Protein AF-A0A959Y837-F1 (afdb_monomer)

Solvent-accessible surface area (backbone atoms only — not comparable to full-atom values): 4569 Å² total; per-residue (Å²): 84,59,52,98,89,66,48,55,45,42,69,36,63,28,43,36,36,42,35,34,11,40,74,38,84,86,37,60,72,62,31,28,31,36,44,71,52,58,20,38,88,75,5,47,71,85,86,62,92,80,73,48,51,72,75,38,66,56,69,93,72,61,66,75,86,71,52,54,71,29,81,46,79,48,76,44,77,117

Mean predicted aligned error: 2.96 Å

Structure (mmCIF, N/CA/C/O backbone):
data_AF-A0A959Y837-F1
#
_entry.id   AF-A0A959Y837-F1
#
loop_
_atom_site.group_PDB
_atom_site.id
_atom_site.type_symbol
_atom_site.label_atom_id
_atom_site.label_alt_id
_atom_site.label_comp_id
_atom_site.label_asym_id
_atom_site.label_entity_id
_atom_site.label_seq_id
_atom_site.pdbx_PDB_ins_code
_atom_site.Cartn_x
_atom_site.Cartn_y
_atom_site.Cartn_z
_atom_site.occupancy
_atom_site.B_iso_or_equiv
_atom_site.auth_seq_id
_atom_site.auth_comp_id
_atom_site.auth_asym_id
_atom_site.auth_atom_id
_atom_site.pdbx_PDB_model_num
ATOM 1 N N . ALA A 1 1 ? -6.400 -5.407 9.381 1.00 89.00 1 ALA A N 1
ATOM 2 C CA . ALA A 1 1 ? -5.391 -5.040 10.383 1.00 89.00 1 ALA A CA 1
ATOM 3 C C . ALA A 1 1 ? -5.611 -5.884 11.628 1.00 89.00 1 ALA A C 1
ATOM 5 O O . ALA A 1 1 ? -6.727 -5.931 12.141 1.00 89.00 1 ALA A O 1
ATOM 6 N N . ARG A 1 2 ? -4.572 -6.595 12.058 1.00 93.50 2 ARG A N 1
ATOM 7 C CA . ARG A 1 2 ? -4.542 -7.341 13.316 1.00 93.50 2 ARG A CA 1
ATOM 8 C C . ARG A 1 2 ? -3.259 -6.985 14.051 1.00 93.50 2 ARG A C 1
ATOM 10 O O . ARG A 1 2 ? -2.282 -6.633 13.391 1.00 93.50 2 ARG A O 1
ATOM 17 N N . ASP A 1 3 ? -3.288 -7.047 15.371 1.00 91.00 3 ASP A N 1
ATOM 18 C CA . ASP A 1 3 ? -2.103 -6.856 16.200 1.00 91.00 3 ASP A CA 1
ATOM 19 C C . ASP A 1 3 ? -1.261 -8.146 16.296 1.00 91.00 3 ASP A C 1
ATOM 21 O O . ASP A 1 3 ? -1.543 -9.152 15.637 1.00 91.00 3 ASP A O 1
ATOM 25 N N . ALA A 1 4 ? -0.211 -8.125 17.123 1.00 90.31 4 ALA A N 1
ATOM 26 C CA . ALA A 1 4 ? 0.669 -9.275 17.336 1.00 90.31 4 ALA A CA 1
ATOM 27 C C . ALA A 1 4 ? -0.015 -10.463 18.045 1.00 90.31 4 ALA A C 1
ATOM 29 O O . ALA A 1 4 ? 0.460 -11.592 17.927 1.00 90.31 4 ALA A O 1
ATOM 30 N N . GLY A 1 5 ? -1.114 -10.224 18.770 1.00 92.56 5 GLY A N 1
ATOM 31 C CA . GLY A 1 5 ? -1.956 -11.266 19.364 1.00 92.56 5 GLY A CA 1
ATOM 32 C C . GLY A 1 5 ? -2.927 -11.890 18.359 1.00 92.56 5 GLY A C 1
ATOM 33 O O . GLY A 1 5 ? -3.508 -12.941 18.626 1.00 92.56 5 GLY A O 1
ATOM 34 N N . GLY A 1 6 ? -3.066 -11.279 17.180 1.00 91.88 6 GLY A N 1
ATOM 35 C CA . GLY A 1 6 ? -4.036 -11.667 16.169 1.00 91.88 6 GLY A CA 1
ATOM 36 C C . GLY A 1 6 ? -5.408 -11.037 16.390 1.00 91.88 6 GLY A C 1
ATOM 37 O O . GLY A 1 6 ? -6.333 -11.366 15.644 1.00 91.88 6 GLY A O 1
ATOM 38 N N . ASP A 1 7 ? -5.561 -10.123 17.346 1.00 94.19 7 ASP A N 1
ATOM 39 C CA . ASP A 1 7 ? -6.822 -9.434 17.589 1.00 94.19 7 ASP A CA 1
ATOM 40 C C . ASP A 1 7 ? -7.046 -8.327 16.546 1.00 94.19 7 ASP A C 1
ATOM 4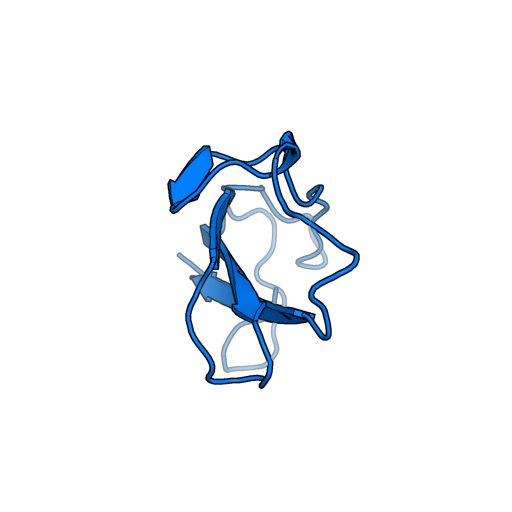2 O O . ASP A 1 7 ? -6.085 -7.752 16.022 1.00 94.19 7 ASP A O 1
ATOM 46 N N . PRO A 1 8 ? -8.302 -8.040 16.153 1.00 94.75 8 PRO A N 1
ATOM 47 C CA . PRO A 1 8 ? -8.583 -6.956 15.223 1.00 94.75 8 PRO A CA 1
ATOM 48 C C . PRO A 1 8 ? -8.177 -5.600 15.805 1.00 94.75 8 PRO A C 1
ATOM 50 O O . PRO A 1 8 ? -8.621 -5.221 16.886 1.00 94.75 8 PRO A O 1
ATOM 53 N N . VAL A 1 9 ? -7.421 -4.818 15.032 1.00 95.56 9 VAL A N 1
ATOM 54 C CA . VAL A 1 9 ? -7.187 -3.398 15.334 1.00 95.56 9 VAL A CA 1
ATOM 55 C C . VAL A 1 9 ? -8.439 -2.639 14.905 1.00 95.56 9 VAL A C 1
ATOM 57 O O . VAL A 1 9 ? -8.541 -2.212 13.756 1.00 95.56 9 VAL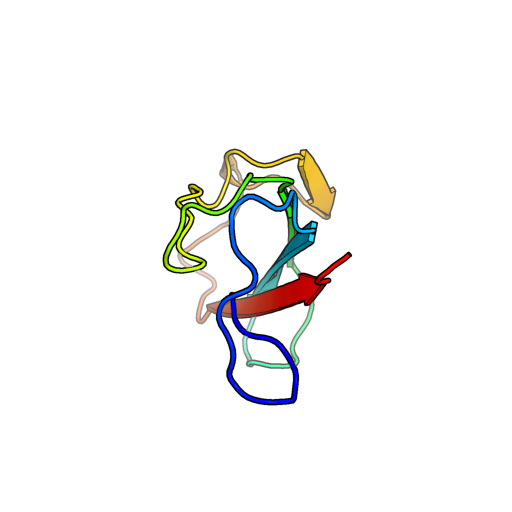 A O 1
ATOM 60 N N . ALA A 1 10 ? -9.445 -2.588 15.775 1.00 96.44 10 ALA A N 1
ATOM 61 C CA . ALA A 1 10 ? -10.780 -2.081 15.466 1.00 96.44 10 ALA A CA 1
ATOM 62 C C . ALA A 1 10 ? -10.897 -0.561 15.650 1.00 96.44 10 ALA A C 1
ATOM 64 O O . ALA A 1 10 ? -10.293 0.001 16.563 1.00 96.44 10 ALA A O 1
ATOM 65 N N . ASN A 1 11 ? -11.702 0.097 14.805 1.00 96.19 11 ASN A N 1
ATOM 66 C CA . ASN A 1 11 ? -12.046 1.528 14.900 1.00 96.19 11 ASN A CA 1
ATOM 67 C C . ASN A 1 11 ? -10.847 2.464 15.114 1.00 96.19 11 ASN A C 1
ATOM 69 O O . ASN A 1 11 ? -10.938 3.460 15.830 1.00 96.19 11 ASN A O 1
ATOM 73 N N . THR A 1 12 ? -9.711 2.127 14.509 1.00 96.31 12 THR A N 1
ATOM 74 C CA . THR A 1 12 ? -8.433 2.800 14.739 1.00 96.31 12 THR A CA 1
ATOM 75 C C . THR A 1 12 ? -7.873 3.279 13.408 1.00 96.31 12 THR A C 1
ATOM 77 O O . THR A 1 12 ? -7.923 2.562 12.406 1.00 96.31 12 THR A O 1
ATOM 80 N N . THR A 1 13 ? -7.353 4.505 13.381 1.00 97.12 13 THR A N 1
ATOM 81 C CA . THR A 1 13 ? -6.598 5.002 12.227 1.00 97.12 13 THR A CA 1
ATOM 82 C C . THR A 1 13 ? -5.243 4.314 12.193 1.00 97.12 13 THR A C 1
ATOM 84 O O . THR A 1 13 ? -4.495 4.378 13.163 1.00 97.12 13 THR A O 1
ATOM 87 N N . VAL A 1 14 ? -4.937 3.660 11.077 1.00 96.75 14 VAL A N 1
ATOM 88 C CA . VAL A 1 14 ? -3.684 2.924 10.872 1.00 96.75 14 VAL A CA 1
ATOM 89 C C . VAL A 1 14 ? -2.859 3.577 9.772 1.00 96.75 14 VAL A C 1
ATOM 91 O O . VAL A 1 14 ? -3.417 4.149 8.836 1.00 96.75 14 VAL A O 1
ATOM 94 N N . GLY A 1 15 ? -1.535 3.478 9.861 1.00 97.12 15 GLY A N 1
ATOM 95 C CA . GLY A 1 15 ? -0.648 3.828 8.758 1.00 97.12 15 GLY A CA 1
ATOM 96 C C . GLY A 1 15 ? -0.557 2.669 7.770 1.00 97.12 15 GLY A C 1
ATOM 97 O O . GLY A 1 15 ? -0.325 1.531 8.171 1.00 97.12 15 GLY A O 1
ATOM 98 N N . VAL A 1 16 ? -0.729 2.936 6.477 1.00 97.44 16 VAL A N 1
ATOM 99 C CA . VAL A 1 16 ? -0.505 1.944 5.415 1.00 97.44 16 VAL A CA 1
ATOM 100 C C . VAL A 1 16 ? 0.481 2.524 4.418 1.00 97.44 16 VAL A C 1
ATOM 102 O O . VAL A 1 16 ? 0.324 3.667 3.992 1.00 97.44 16 VAL A O 1
ATOM 105 N N . GLN A 1 17 ? 1.486 1.745 4.035 1.00 97.88 17 GLN A N 1
ATOM 106 C CA . GLN A 1 17 ? 2.442 2.114 2.999 1.00 97.88 17 GLN A CA 1
ATOM 107 C C . GLN A 1 17 ? 2.411 1.084 1.877 1.00 97.88 17 GLN A C 1
ATOM 109 O O . GLN A 1 17 ? 2.430 -0.119 2.130 1.00 97.88 17 GLN A O 1
ATOM 114 N N . PHE A 1 18 ? 2.412 1.569 0.641 1.00 98.31 18 PHE A N 1
ATOM 115 C CA . PHE A 1 18 ? 2.600 0.750 -0.546 1.00 98.31 18 PHE A CA 1
ATOM 116 C C . PHE A 1 18 ? 3.897 1.144 -1.235 1.00 98.31 18 PHE A C 1
ATOM 118 O O . PHE A 1 18 ? 4.159 2.332 -1.430 1.00 98.31 18 PHE A O 1
ATOM 125 N N . GLN A 1 19 ? 4.692 0.149 -1.620 1.00 98.25 19 GLN A N 1
ATOM 126 C CA . GLN A 1 19 ? 5.893 0.331 -2.429 1.00 98.25 19 GLN A CA 1
ATOM 127 C C . GLN A 1 19 ? 5.847 -0.619 -3.625 1.00 98.25 19 GLN A C 1
ATOM 129 O O . GLN A 1 19 ? 5.554 -1.804 -3.484 1.00 98.25 19 GLN A O 1
ATOM 134 N N . LEU A 1 20 ? 6.121 -0.098 -4.819 1.00 98.00 20 LEU A N 1
ATOM 135 C CA . LEU A 1 20 ? 6.262 -0.894 -6.033 1.00 98.00 20 LEU A CA 1
ATOM 136 C C . LEU A 1 20 ? 7.741 -1.068 -6.360 1.00 98.00 20 LEU A C 1
ATOM 138 O O . LEU A 1 20 ? 8.424 -0.101 -6.707 1.00 98.00 20 LEU A O 1
ATOM 142 N N . HIS A 1 21 ? 8.207 -2.312 -6.297 1.00 98.19 21 HIS A N 1
ATOM 143 C CA . HIS A 1 21 ? 9.554 -2.715 -6.678 1.00 98.19 21 HIS A CA 1
ATOM 144 C C . HIS A 1 21 ? 9.569 -3.208 -8.122 1.00 98.19 21 HIS A C 1
ATOM 146 O O . HIS A 1 21 ? 8.689 -3.965 -8.539 1.00 98.19 21 HIS A O 1
ATOM 152 N N . GLN A 1 22 ? 10.577 -2.801 -8.891 1.00 97.81 22 GLN A N 1
ATOM 153 C CA . GLN A 1 22 ? 10.769 -3.267 -10.265 1.00 97.81 22 GLN A CA 1
ATOM 154 C C . GLN A 1 22 ? 11.734 -4.457 -10.331 1.00 97.81 22 GLN A C 1
ATOM 156 O O . GLN A 1 22 ? 12.703 -4.535 -9.573 1.00 97.81 22 GLN A O 1
ATOM 161 N N . SER A 1 23 ? 11.503 -5.353 -11.295 1.00 97.31 23 SER A N 1
ATOM 162 C CA . SER A 1 23 ? 12.315 -6.536 -11.631 1.00 97.31 23 SER A CA 1
ATOM 163 C C . SER A 1 23 ? 12.278 -7.664 -10.596 1.00 97.31 23 SER A C 1
ATOM 165 O O . SER A 1 23 ? 12.177 -8.828 -10.979 1.00 97.31 23 SER A O 1
ATOM 167 N N . THR A 1 24 ? 12.339 -7.358 -9.297 1.00 97.88 24 THR A N 1
ATOM 168 C CA . THR A 1 24 ? 12.279 -8.339 -8.198 1.00 97.88 24 THR A CA 1
ATOM 169 C C . THR A 1 24 ? 11.539 -7.772 -6.983 1.00 97.88 24 THR A C 1
ATOM 171 O O . THR A 1 24 ? 11.374 -6.561 -6.861 1.00 97.88 24 THR A O 1
ATOM 174 N N . ALA A 1 25 ? 11.129 -8.643 -6.053 1.00 96.75 25 ALA A N 1
ATOM 175 C CA . ALA A 1 25 ? 10.410 -8.248 -4.836 1.00 96.75 25 ALA A CA 1
ATOM 176 C C . ALA A 1 25 ? 11.211 -7.337 -3.885 1.00 96.75 25 ALA A C 1
ATOM 178 O O . ALA A 1 25 ? 10.610 -6.603 -3.121 1.00 96.75 25 ALA A O 1
ATOM 179 N N . GLY A 1 26 ? 12.546 -7.369 -3.943 1.00 96.31 26 GLY A N 1
ATOM 180 C CA . GLY A 1 26 ? 13.432 -6.457 -3.205 1.00 96.31 26 GLY A CA 1
ATOM 181 C C . GLY A 1 26 ? 14.195 -5.509 -4.130 1.00 96.31 26 GLY A C 1
ATOM 182 O O . GLY A 1 26 ? 15.284 -5.051 -3.790 1.00 96.31 26 GLY A O 1
ATOM 183 N N . GLY A 1 27 ? 13.684 -5.306 -5.347 1.00 96.62 27 GLY A N 1
ATOM 184 C CA . GLY A 1 27 ? 14.296 -4.456 -6.359 1.00 96.62 27 GLY A CA 1
ATOM 185 C C . GLY A 1 27 ? 14.159 -2.972 -6.031 1.00 96.62 27 GLY A C 1
ATOM 186 O O . GLY A 1 27 ? 13.729 -2.578 -4.948 1.00 96.62 27 GLY A O 1
ATOM 187 N N . THR A 1 28 ? 14.514 -2.118 -6.985 1.00 97.00 28 THR A N 1
ATOM 188 C CA . THR A 1 28 ? 14.380 -0.668 -6.815 1.00 97.00 28 THR A CA 1
ATOM 189 C C . THR A 1 28 ? 12.913 -0.276 -6.664 1.00 97.00 28 THR A C 1
ATOM 191 O O . THR A 1 28 ? 12.085 -0.662 -7.491 1.00 97.00 28 THR A O 1
ATOM 194 N N . VAL A 1 29 ? 12.610 0.525 -5.640 1.00 97.88 29 VAL A N 1
ATOM 195 C CA . VAL A 1 29 ? 11.296 1.152 -5.470 1.00 97.88 29 VAL A CA 1
ATOM 196 C C . VAL A 1 29 ? 11.130 2.237 -6.530 1.00 97.88 29 VAL A C 1
ATOM 198 O O . VAL A 1 29 ? 11.847 3.237 -6.521 1.00 97.88 29 VAL A O 1
ATOM 201 N N . VAL A 1 30 ? 10.191 2.037 -7.452 1.00 97.31 30 VAL A N 1
ATOM 202 C CA . VAL A 1 30 ? 9.872 3.005 -8.517 1.00 97.31 30 VAL A CA 1
ATOM 203 C C . VAL A 1 30 ? 8.693 3.903 -8.157 1.00 97.31 30 VAL A C 1
ATOM 205 O O . VAL A 1 30 ? 8.526 4.978 -8.731 1.00 97.31 30 VAL A O 1
ATOM 208 N N . TYR A 1 31 ? 7.879 3.470 -7.197 1.00 98.25 31 TYR A N 1
ATOM 209 C CA . TYR A 1 31 ? 6.743 4.221 -6.695 1.00 98.25 31 TYR A CA 1
ATOM 210 C C . TYR A 1 31 ? 6.468 3.858 -5.240 1.00 98.25 31 TYR A C 1
ATOM 212 O O . TYR A 1 31 ? 6.556 2.688 -4.871 1.00 98.25 31 TYR A O 1
ATOM 220 N N . ALA A 1 32 ? 6.122 4.853 -4.430 1.00 98.19 32 ALA A N 1
ATOM 221 C CA . ALA A 1 32 ? 5.669 4.644 -3.065 1.00 98.19 32 ALA A CA 1
ATOM 222 C C . ALA A 1 32 ? 4.583 5.651 -2.689 1.00 98.19 32 ALA A C 1
ATOM 224 O O . ALA A 1 32 ? 4.663 6.824 -3.066 1.00 98.19 32 ALA A O 1
ATOM 225 N N . GLU A 1 33 ? 3.615 5.209 -1.893 1.00 98.25 33 GLU A N 1
ATOM 226 C CA . GLU A 1 33 ? 2.566 6.054 -1.325 1.00 98.25 33 GLU A CA 1
ATOM 227 C C . GLU A 1 33 ? 2.177 5.620 0.087 1.00 98.25 33 GLU A C 1
ATOM 229 O O . GLU A 1 33 ? 2.440 4.490 0.510 1.00 98.25 33 GLU A O 1
ATOM 234 N N . THR A 1 34 ? 1.533 6.528 0.814 1.00 98.25 34 THR A N 1
ATOM 235 C CA . THR A 1 34 ? 0.979 6.266 2.141 1.00 98.25 34 THR A CA 1
ATOM 236 C C . THR A 1 34 ? -0.511 6.578 2.211 1.00 98.25 34 THR A C 1
ATOM 238 O O . THR A 1 34 ? -1.026 7.459 1.519 1.00 98.25 34 THR A O 1
ATOM 241 N N . HIS A 1 35 ? -1.203 5.855 3.088 1.00 98.12 35 HIS A N 1
ATOM 242 C CA . HIS A 1 35 ? -2.615 6.028 3.410 1.00 98.12 35 HIS A CA 1
ATOM 243 C C . HIS A 1 35 ? -2.809 6.046 4.929 1.00 98.12 35 HIS A C 1
ATOM 245 O O . HIS A 1 35 ? -1.999 5.502 5.683 1.00 98.12 35 HIS A O 1
ATOM 251 N N . SER A 1 36 ? -3.915 6.642 5.375 1.00 97.50 36 SER A N 1
ATOM 252 C CA . SER A 1 36 ? -4.310 6.661 6.790 1.00 97.50 36 SER A CA 1
ATOM 253 C C . SER A 1 36 ? -5.795 6.320 6.974 1.00 97.50 36 SER A C 1
ATOM 255 O O . SER A 1 36 ? -6.571 7.173 7.410 1.00 97.50 36 SER A O 1
ATOM 257 N N . PRO A 1 37 ? -6.234 5.106 6.584 1.00 97.19 37 PRO A N 1
ATOM 258 C CA . PRO A 1 37 ? -7.623 4.696 6.731 1.00 97.19 37 PRO A CA 1
ATOM 259 C C . PRO A 1 37 ? -7.967 4.393 8.196 1.00 97.19 37 PRO A C 1
ATOM 261 O O . PRO A 1 37 ? -7.118 3.972 8.983 1.00 97.19 37 PRO A O 1
ATOM 264 N N . THR A 1 38 ? -9.246 4.531 8.540 1.00 97.62 38 THR A N 1
ATOM 265 C CA . THR A 1 38 ? -9.801 4.041 9.808 1.00 97.62 38 THR A CA 1
ATOM 266 C C . THR A 1 38 ? -10.403 2.655 9.597 1.00 97.62 38 THR A C 1
ATOM 268 O O . THR A 1 38 ? -11.181 2.443 8.665 1.00 97.62 38 THR A O 1
ATOM 271 N N . THR A 1 39 ? -10.031 1.699 10.445 1.00 97.62 39 THR A N 1
ATOM 272 C CA . THR A 1 39 ? -10.586 0.341 10.413 1.00 97.62 39 THR A CA 1
ATOM 273 C C . THR A 1 39 ? -12.017 0.285 10.951 1.00 97.62 39 THR A C 1
ATOM 275 O O . THR A 1 39 ? -12.426 1.138 11.729 1.00 97.62 39 THR A O 1
ATOM 278 N N . ASN A 1 40 ? -12.785 -0.739 10.574 1.00 97.25 40 ASN A N 1
ATOM 279 C CA . ASN A 1 40 ? -14.081 -1.043 11.197 1.00 97.25 40 ASN A CA 1
ATOM 280 C C . ASN A 1 40 ? -13.939 -1.963 12.429 1.00 97.25 40 ASN A C 1
ATOM 282 O O . ASN A 1 40 ? -12.827 -2.348 12.795 1.00 97.25 40 ASN A O 1
ATOM 286 N N . ASP A 1 41 ? -15.062 -2.375 13.030 1.00 97.38 41 ASP A N 1
ATOM 287 C CA . ASP A 1 41 ? -15.119 -3.299 14.183 1.00 97.38 41 ASP A CA 1
ATOM 288 C C . ASP A 1 41 ? -14.376 -4.632 13.969 1.00 97.38 41 ASP A C 1
ATOM 290 O O . ASP A 1 41 ? -13.981 -5.297 14.922 1.00 97.38 41 ASP A O 1
ATOM 294 N N . LEU A 1 42 ? -14.174 -5.036 12.711 1.00 96.81 42 LEU A N 1
ATOM 295 C CA . LEU A 1 42 ? -13.482 -6.269 12.329 1.00 96.81 42 LEU A CA 1
ATOM 296 C C . LEU A 1 42 ? -12.012 -6.030 11.947 1.00 96.81 42 LEU A C 1
ATOM 298 O O . LEU A 1 42 ? -11.347 -6.937 11.440 1.00 96.81 42 LEU A O 1
ATOM 302 N N . GLY A 1 43 ? -11.498 -4.815 12.149 1.00 95.94 43 GLY A N 1
ATOM 303 C CA . GLY A 1 43 ? -10.149 -4.427 11.749 1.00 95.94 43 GLY A CA 1
ATOM 304 C C . GLY A 1 43 ? -9.968 -4.313 10.232 1.00 95.94 43 GLY A C 1
ATOM 305 O O . GLY A 1 43 ? -8.838 -4.357 9.746 1.00 95.94 43 GLY A O 1
ATOM 306 N N . LEU A 1 44 ? -11.049 -4.219 9.454 1.00 96.94 44 LEU A N 1
ATOM 307 C CA . LEU A 1 44 ? -10.998 -4.122 7.992 1.00 96.94 44 LEU A CA 1
ATOM 308 C C . LEU A 1 44 ? -10.970 -2.662 7.543 1.00 96.94 44 LEU A C 1
ATOM 310 O O . LEU A 1 44 ? -11.594 -1.806 8.163 1.00 96.94 44 LEU A O 1
ATOM 314 N N . PHE A 1 45 ? -10.282 -2.399 6.436 1.00 96.94 45 PHE A N 1
ATOM 315 C CA . PHE A 1 45 ? -10.255 -1.107 5.757 1.00 96.94 45 PHE A CA 1
ATOM 316 C C . PHE A 1 45 ? -10.165 -1.319 4.241 1.00 96.94 45 PHE A C 1
ATOM 318 O O . PHE A 1 45 ? -9.882 -2.424 3.771 1.00 96.94 45 PHE A O 1
ATOM 325 N N . THR A 1 46 ? -10.407 -0.266 3.465 1.00 97.38 46 THR A N 1
ATOM 326 C CA . THR A 1 46 ? -10.274 -0.282 2.004 1.00 97.38 46 THR A CA 1
ATOM 327 C C . THR A 1 46 ? -9.561 0.983 1.560 1.00 97.38 46 THR A C 1
ATOM 329 O O . THR A 1 46 ? -9.891 2.073 2.019 1.00 97.38 46 THR A O 1
ATOM 332 N N . VAL A 1 47 ? -8.572 0.816 0.688 1.00 97.06 47 VAL A N 1
ATOM 333 C CA . VAL A 1 47 ? -7.791 1.882 0.054 1.00 97.06 47 VAL A CA 1
ATOM 334 C C . VAL A 1 47 ? -7.550 1.492 -1.401 1.00 97.06 47 VAL A C 1
ATOM 336 O O . VAL A 1 47 ? -7.604 0.309 -1.743 1.00 97.06 47 VAL A O 1
ATOM 339 N N . GLU A 1 48 ? -7.295 2.475 -2.253 1.00 97.25 48 GLU A N 1
ATOM 340 C CA . GLU A 1 48 ? -6.991 2.277 -3.669 1.00 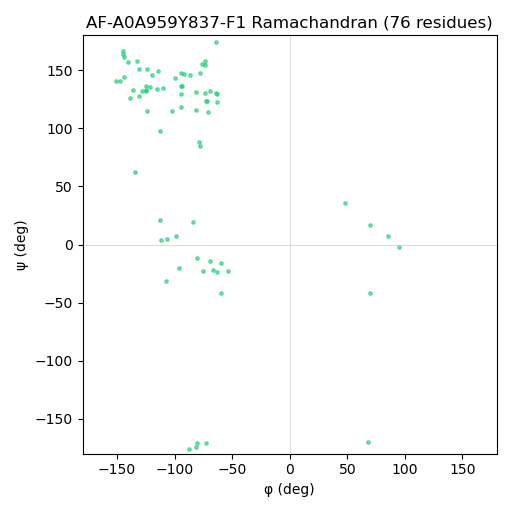97.25 48 GLU A CA 1
ATOM 341 C C . GLU A 1 48 ? -5.516 2.612 -3.916 1.00 97.25 48 GLU A C 1
ATOM 343 O O . GLU A 1 48 ? -5.008 3.610 -3.410 1.00 97.25 48 GLU A O 1
ATOM 348 N N . VAL A 1 49 ? -4.813 1.761 -4.667 1.00 96.19 49 VAL A N 1
ATOM 349 C CA . VAL A 1 49 ? -3.407 2.014 -5.002 1.00 96.19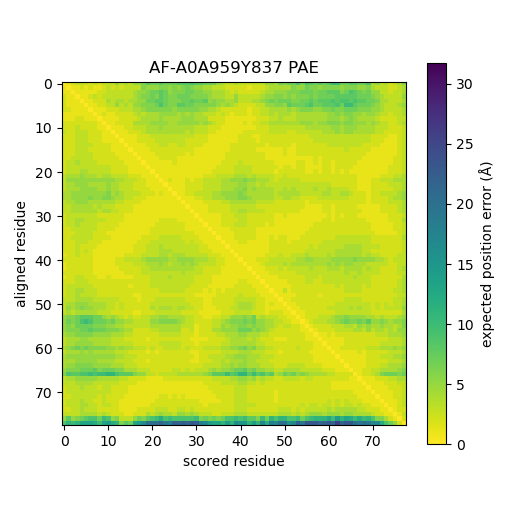 49 VAL A CA 1
ATOM 350 C C . VAL A 1 49 ? -3.335 3.124 -6.048 1.00 96.19 49 VAL A C 1
ATOM 352 O O . VAL A 1 49 ? -4.011 3.046 -7.072 1.00 96.19 49 VAL A O 1
ATOM 355 N N . GLY A 1 50 ? -2.501 4.133 -5.814 1.00 96.56 50 GLY A N 1
ATOM 356 C CA . GLY A 1 50 ? -2.351 5.291 -6.693 1.00 96.56 50 GLY A CA 1
ATOM 357 C C . GLY A 1 50 ? -3.197 6.502 -6.294 1.00 96.56 50 GLY A C 1
ATOM 358 O O . GLY A 1 50 ? -3.108 7.535 -6.960 1.00 96.56 50 GLY A O 1
ATOM 359 N N . SER A 1 51 ? -4.007 6.394 -5.234 1.00 96.56 51 SER A N 1
ATOM 360 C CA . SER A 1 51 ? -4.832 7.487 -4.695 1.00 96.56 51 SER A CA 1
ATOM 361 C C . SER A 1 51 ? -4.385 7.977 -3.311 1.00 96.56 51 SER A C 1
ATOM 363 O O . SER A 1 51 ? -5.035 8.842 -2.721 1.00 96.56 51 SER A O 1
ATOM 365 N N . GLY A 1 52 ? -3.278 7.441 -2.793 1.00 95.12 52 GLY A N 1
ATOM 366 C CA . GLY A 1 52 ? -2.678 7.844 -1.530 1.00 95.12 52 GLY A CA 1
ATOM 367 C C . GLY A 1 52 ? -1.828 9.105 -1.644 1.00 95.12 52 GLY A C 1
ATOM 368 O O . GLY A 1 52 ? -1.786 9.796 -2.664 1.00 95.12 52 GLY A O 1
ATOM 369 N N . THR A 1 53 ? -1.111 9.411 -0.565 1.00 97.06 53 THR A N 1
ATOM 370 C 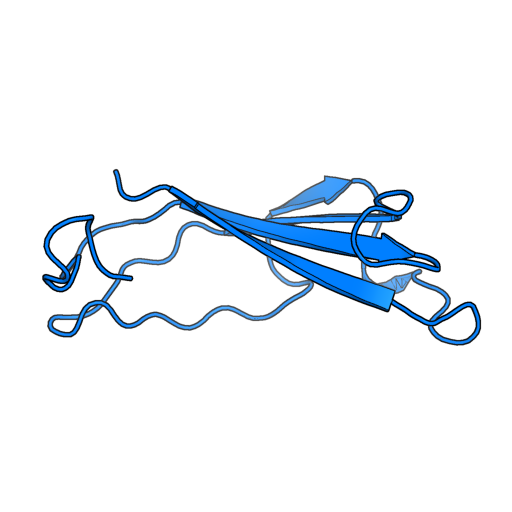CA . THR A 1 53 ? -0.124 10.494 -0.563 1.00 97.06 53 THR A CA 1
ATOM 371 C C . THR A 1 53 ? 1.180 9.980 -1.176 1.00 97.06 53 THR A C 1
ATOM 373 O O . THR A 1 53 ? 1.798 9.084 -0.597 1.00 97.06 53 THR A O 1
ATOM 376 N N . PRO A 1 54 ? 1.630 10.507 -2.329 1.00 92.88 54 PRO A N 1
ATOM 377 C CA . PRO A 1 54 ? 2.836 10.017 -2.983 1.00 92.88 54 PRO A CA 1
ATOM 378 C C . PRO A 1 54 ? 4.088 10.376 -2.172 1.00 92.88 54 PRO A C 1
ATOM 380 O O . PRO A 1 54 ? 4.277 11.524 -1.773 1.00 92.88 54 PRO A O 1
ATOM 383 N N . GLY A 1 55 ? 4.963 9.392 -1.960 1.00 93.06 55 GLY A N 1
ATOM 384 C CA . GLY A 1 55 ? 6.283 9.566 -1.346 1.00 93.06 55 GLY A CA 1
ATOM 385 C C . GLY A 1 55 ? 7.439 9.440 -2.343 1.00 93.06 55 GLY A C 1
ATOM 386 O O . GLY A 1 55 ? 8.472 10.085 -2.188 1.00 93.06 55 GLY A O 1
ATOM 387 N N . THR A 1 56 ? 7.294 8.620 -3.386 1.00 94.75 56 THR A N 1
ATOM 388 C CA . THR A 1 56 ? 8.296 8.445 -4.453 1.00 94.75 56 THR A CA 1
ATOM 389 C C . THR A 1 56 ? 7.591 8.163 -5.771 1.00 94.75 56 THR A C 1
ATOM 391 O O . THR A 1 56 ? 6.620 7.411 -5.800 1.00 94.75 56 THR A O 1
ATOM 394 N N . GLY A 1 57 ? 8.093 8.735 -6.867 1.00 93.94 57 GLY A N 1
ATOM 395 C CA . GLY A 1 57 ? 7.533 8.531 -8.203 1.00 93.94 57 GLY A CA 1
ATOM 396 C C . GLY A 1 57 ? 6.143 9.149 -8.388 1.00 93.94 57 GLY A C 1
ATOM 397 O O . GLY A 1 57 ? 5.651 9.927 -7.574 1.00 93.94 57 GLY A O 1
ATOM 398 N N . THR A 1 58 ? 5.501 8.827 -9.505 1.00 95.25 58 THR A N 1
ATOM 399 C CA . THR A 1 58 ? 4.124 9.237 -9.807 1.00 95.25 58 THR A CA 1
ATOM 400 C C . THR A 1 58 ? 3.407 8.050 -10.434 1.00 95.25 58 THR A C 1
ATOM 402 O O . THR A 1 58 ? 3.894 7.486 -11.409 1.00 95.25 58 THR A O 1
ATOM 405 N N . PHE A 1 59 ? 2.261 7.657 -9.877 1.00 96.81 59 PHE A N 1
ATOM 406 C CA . PHE A 1 59 ? 1.587 6.415 -10.265 1.00 96.81 59 PHE A CA 1
ATOM 407 C C . PHE A 1 59 ? 1.196 6.380 -11.750 1.00 96.81 59 PHE A C 1
ATOM 409 O O . PHE A 1 59 ? 1.401 5.382 -12.435 1.00 96.81 59 PHE A O 1
ATOM 416 N N . SER A 1 60 ? 0.685 7.497 -12.276 1.00 96.25 60 SER A N 1
ATOM 417 C CA . SER A 1 60 ? 0.175 7.592 -13.650 1.00 96.25 60 SER A CA 1
ATOM 418 C C . SER A 1 60 ? 1.244 7.500 -14.741 1.00 96.25 60 SER A C 1
ATOM 420 O O . SER A 1 60 ? 0.891 7.309 -15.902 1.00 96.25 60 SER A O 1
ATOM 422 N N . VAL A 1 61 ? 2.529 7.641 -14.397 1.00 95.88 61 VAL A N 1
ATOM 423 C CA . VAL A 1 61 ? 3.643 7.592 -15.363 1.00 95.88 61 VAL A CA 1
ATOM 424 C C . VAL A 1 61 ? 4.450 6.296 -15.279 1.00 95.88 61 VAL A C 1
ATOM 426 O O . VAL A 1 61 ? 5.470 6.176 -15.954 1.00 95.88 61 VAL A O 1
ATOM 429 N N . ILE A 1 62 ? 4.024 5.331 -14.455 1.00 96.38 62 ILE A N 1
ATOM 430 C CA . ILE A 1 62 ? 4.667 4.016 -14.375 1.00 96.38 62 ILE A CA 1
ATOM 431 C C . ILE A 1 62 ? 4.526 3.311 -15.729 1.00 96.38 62 ILE A C 1
ATOM 433 O O . ILE A 1 62 ? 3.417 3.095 -16.222 1.00 96.38 62 ILE A O 1
ATOM 437 N N . ASP A 1 63 ? 5.655 2.926 -16.323 1.00 96.44 63 ASP A N 1
ATOM 438 C CA . ASP A 1 63 ? 5.682 2.112 -17.536 1.00 96.44 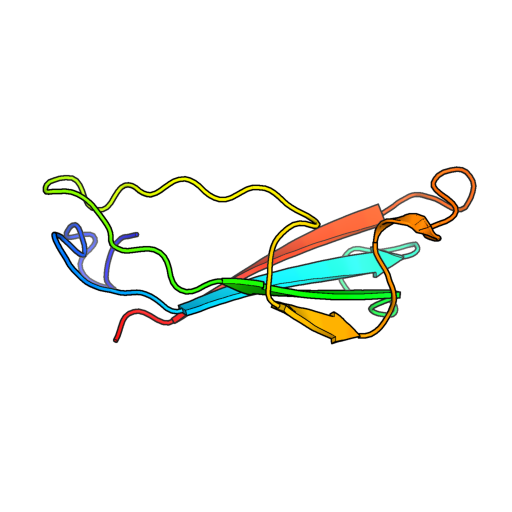63 ASP A CA 1
ATOM 439 C C . ASP A 1 63 ? 5.431 0.639 -17.198 1.00 96.44 63 ASP A C 1
ATOM 441 O O . ASP A 1 63 ? 6.351 -0.149 -16.997 1.00 96.44 63 ASP A O 1
ATOM 445 N N . TRP A 1 64 ? 4.162 0.246 -17.176 1.00 96.31 64 TRP A N 1
ATOM 446 C CA . TRP A 1 64 ? 3.758 -1.126 -16.866 1.00 96.31 64 TRP A CA 1
ATOM 447 C C . TRP A 1 64 ? 4.325 -2.190 -17.825 1.00 96.31 64 TRP A C 1
ATOM 449 O O . TRP A 1 64 ? 4.318 -3.372 -17.480 1.00 96.31 64 TRP A O 1
ATOM 459 N N . SER A 1 65 ? 4.842 -1.804 -19.001 1.00 97.44 65 SER A N 1
ATOM 460 C CA . SER A 1 65 ? 5.486 -2.739 -19.934 1.00 97.44 65 SER A CA 1
ATOM 461 C C . SER A 1 65 ? 6.889 -3.163 -19.486 1.00 97.44 65 SER A C 1
ATOM 463 O O . SER A 1 65 ? 7.338 -4.253 -19.839 1.00 97.44 65 SER A O 1
ATOM 465 N N . ALA A 1 66 ? 7.545 -2.359 -18.642 1.00 95.69 66 ALA A N 1
ATOM 466 C CA . ALA A 1 66 ? 8.870 -2.627 -18.083 1.00 95.69 66 ALA A CA 1
ATOM 467 C C . ALA A 1 66 ? 8.828 -3.523 -16.827 1.00 95.69 66 ALA A C 1
ATOM 469 O O . ALA A 1 66 ? 9.774 -3.541 -16.031 1.00 95.69 66 ALA A O 1
ATOM 470 N N . GLY A 1 67 ? 7.721 -4.246 -16.630 1.00 93.62 67 GLY A N 1
ATOM 471 C CA . GLY A 1 67 ? 7.562 -5.215 -15.554 1.00 93.62 67 GLY A CA 1
ATOM 472 C C . GLY A 1 67 ? 8.530 -6.406 -15.658 1.00 93.62 67 GLY A C 1
ATOM 473 O O . GLY A 1 67 ? 9.253 -6.560 -16.644 1.00 93.62 67 GLY A O 1
ATOM 474 N N . PRO A 1 68 ? 8.539 -7.294 -14.651 1.00 97.56 68 PRO A N 1
ATOM 475 C CA . PRO A 1 68 ? 7.545 -7.412 -13.583 1.00 97.56 68 PRO A CA 1
ATOM 476 C C . PRO A 1 68 ? 7.663 -6.339 -12.490 1.00 97.56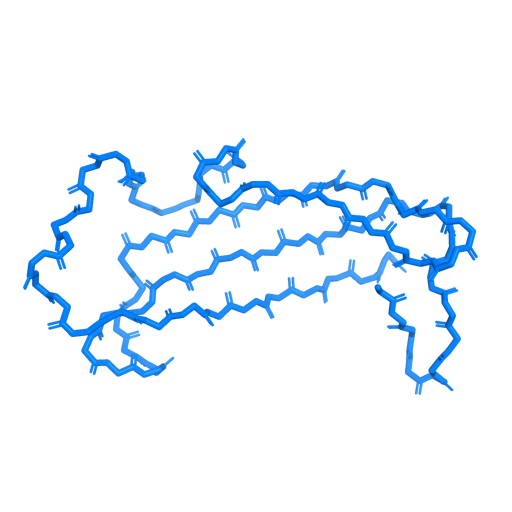 68 PRO A C 1
ATOM 478 O O . PRO A 1 68 ? 8.741 -5.799 -12.238 1.00 97.56 68 PRO A O 1
ATOM 481 N N . TYR A 1 69 ? 6.537 -6.086 -11.819 1.00 97.94 69 TYR A N 1
ATOM 482 C CA . TYR A 1 69 ? 6.437 -5.230 -10.636 1.00 97.94 69 TYR A CA 1
ATOM 483 C C . TYR A 1 69 ? 5.922 -6.032 -9.443 1.00 97.94 69 TYR A C 1
ATOM 485 O O . TYR A 1 69 ? 5.086 -6.923 -9.601 1.00 97.94 69 TYR A O 1
ATOM 493 N N . PHE A 1 70 ? 6.409 -5.695 -8.253 1.00 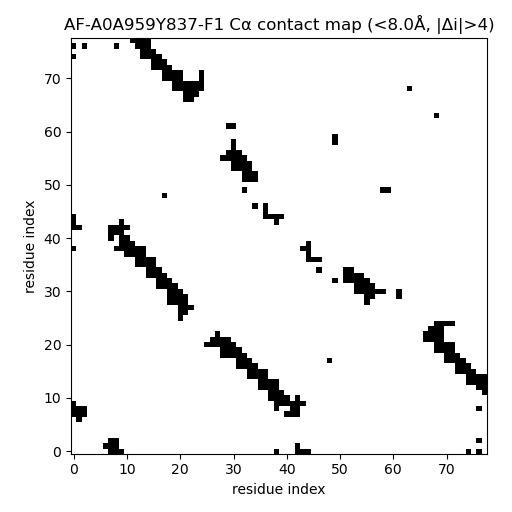98.38 70 PHE A N 1
ATOM 494 C CA . PHE A 1 70 ? 6.059 -6.348 -6.997 1.00 98.38 70 PHE A CA 1
ATOM 495 C C . PHE A 1 70 ? 5.557 -5.302 -6.008 1.00 98.38 70 PHE A C 1
ATOM 497 O O . PHE A 1 70 ? 6.189 -4.262 -5.845 1.00 98.38 70 PHE A O 1
ATOM 504 N N . LEU A 1 71 ? 4.424 -5.581 -5.366 1.00 97.88 71 LEU A N 1
ATOM 505 C CA . LEU A 1 71 ? 3.845 -4.715 -4.347 1.00 97.88 71 LEU A CA 1
ATOM 506 C C . LEU A 1 71 ? 4.304 -5.173 -2.961 1.00 97.88 71 LEU A C 1
ATOM 508 O O . LEU A 1 71 ? 3.979 -6.282 -2.537 1.00 97.88 71 LEU A O 1
ATOM 512 N N . GLU A 1 72 ? 5.017 -4.302 -2.259 1.00 98.12 72 GLU A N 1
ATOM 513 C CA . GLU A 1 72 ? 5.251 -4.401 -0.823 1.00 98.12 72 GLU A CA 1
ATOM 514 C C . GLU A 1 72 ? 4.183 -3.586 -0.083 1.00 98.12 72 GLU A C 1
ATOM 516 O O . GLU A 1 72 ? 3.823 -2.476 -0.491 1.00 98.12 72 GLU A O 1
ATOM 521 N N . VAL A 1 73 ? 3.651 -4.165 0.997 1.00 97.06 73 VAL A N 1
ATOM 522 C CA . VAL A 1 73 ? 2.609 -3.560 1.831 1.00 97.06 73 VAL A CA 1
ATOM 523 C C . VAL A 1 73 ? 3.099 -3.493 3.272 1.00 97.06 73 VAL A C 1
ATOM 525 O O . VAL A 1 73 ? 3.277 -4.524 3.919 1.00 97.06 73 VAL A O 1
ATOM 528 N N . GLY A 1 74 ? 3.269 -2.274 3.776 1.00 95.94 74 GLY A N 1
ATOM 529 C CA . GLY A 1 74 ? 3.557 -1.982 5.175 1.00 95.94 74 GLY A CA 1
ATOM 530 C C . GLY A 1 74 ? 2.297 -1.559 5.927 1.00 95.94 74 GLY A C 1
ATOM 531 O O . GLY A 1 74 ? 1.444 -0.854 5.383 1.00 95.94 74 GLY A O 1
ATOM 532 N N . LEU A 1 75 ? 2.191 -1.972 7.188 1.00 94.69 75 LEU A N 1
ATOM 533 C CA . LEU A 1 75 ? 1.131 -1.567 8.108 1.00 94.69 75 LEU A CA 1
ATOM 534 C C . LEU A 1 75 ? 1.768 -1.116 9.424 1.00 94.69 75 LEU A C 1
ATOM 536 O O . LEU A 1 75 ? 2.532 -1.874 10.016 1.00 94.69 75 LEU A O 1
ATOM 540 N N . ASP A 1 76 ? 1.408 0.078 9.879 1.00 92.50 76 ASP A N 1
ATOM 541 C CA . ASP A 1 76 ? 1.757 0.616 11.191 1.00 92.50 76 ASP A CA 1
ATOM 542 C C . ASP A 1 76 ? 0.472 0.730 12.034 1.00 92.50 76 ASP A C 1
ATOM 544 O O . ASP A 1 76 ? -0.341 1.640 11.810 1.00 92.50 76 ASP A O 1
ATOM 548 N N . PRO A 1 77 ? 0.190 -0.256 12.907 1.00 79.81 77 PRO A N 1
ATOM 549 C CA . PRO A 1 77 ? -0.868 -0.134 13.897 1.00 79.81 77 PRO A CA 1
ATOM 550 C C . PRO A 1 77 ? -0.411 0.865 14.968 1.00 79.81 77 PRO A C 1
ATOM 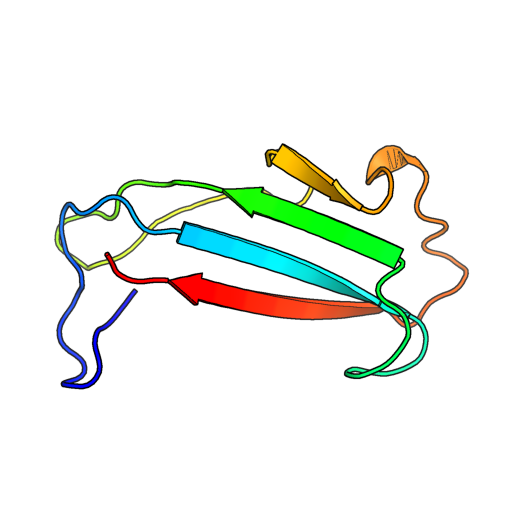552 O O . PRO A 1 77 ? 0.653 0.677 15.546 1.00 79.81 77 PRO A O 1
ATOM 555 N N . ALA A 1 78 ? -1.214 1.915 15.174 1.00 68.31 78 ALA A N 1
ATOM 556 C CA . ALA A 1 78 ? -0.936 3.028 16.088 1.00 68.31 78 ALA A CA 1
ATOM 557 C C . ALA A 1 78 ? -0.349 2.621 17.453 1.00 68.31 78 ALA A C 1
ATOM 559 O O . ALA A 1 78 ? -0.786 1.582 18.003 1.00 68.31 78 ALA A O 1
#

Sequence (78 aa):
ARDAGGDPVANTTVGVQFQLHQSTAGGTVVYAETHSPTTNDLGLFTVEVGSGTPGTGTFSVIDWSAGPYFLEVGLDPA

Secondary structure (DSSP, 8-state):
-B-TTS-B--S-B-EEEEEEEESSTTS-EEEEEEE-PBP-TTS-----TTSSEEEES-GGG--GGG--EEEEEEEE--

pLDDT: mean 95.69, std 4.12, range [68.31, 98.38]

Radius of gyration: 14.03 Å; Cα contacts (8 Å, |Δi|>4): 167; chains: 1; bounding box: 30×22×39 Å

Foldseek 3Di:
DADPVRQALAQAWKKKKKFKAFPDQPHDTQWIFIDTFTAHRRNDDDDDPQPGHTDHHHPVPDPPVRDDIHIDMDIGRD

Nearest PDB structures (foldseek):
  8f90-assembly4_D  TM=5.182E-01  e=9.509E-01  Suipraeoptans intestinalis
  8f9l-assembly2_B  TM=4.614E-01  e=1.581E+00  Gemella massiliensis
  3hrz-assembly1_A  TM=5.616E-01  e=8.618E+00  Naja kaouthia
  3hs0-assembly1_F  TM=5.097E-01  e=9.650E+00  Naja kaouthia